Protein AF-A0A645CFK1-F1 (afdb_monomer_lite)

Sequence (108 aa):
MTITAGTDTTNAIDVNIIDATEPLTLEFTAKDRVWVGVMVNGAYVYQGTLATGESQSTQIAANVPNAVVTIGAASNISIKANGEDVPVNAGENNLSPKNVNLAIQYAE

Secondary structure (DSSP, 8-state):
-EEEEEEE-SSEEEEEEEEEPSSEEEEEEESSSEEEEEEETTEEEEEEEEPTT-EEEEEEPTT--EEEEEESSGGGEEEEETTEEEP----TT--S-EEEEEEEEE--

InterPro domains:
  IPR025194 Cytoskeleton protein RodZ-like, C-terminal domain [PF13464] (28-92)

Radius of gyration: 12.67 Å; chains: 1; bounding box: 32×25×34 Å

Organism: NCBI:txid1076179

pLDDT: mean 95.91, std 3.79, range [78.5, 98.5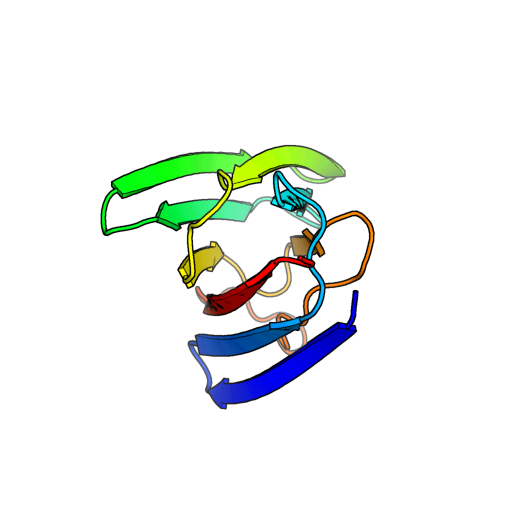6]

Foldseek 3Di:
DDKDWDDDDQAETEIEAAQAAFFWKKKKFFCAWKWKFKDAPRDTQDTDIAHHGDMDMDTDGPPRQKMKMKIQFLVGMWMDIVNHTHDSVCPPRRNHIHIYIYGYHHRD

Structure (mmCIF, N/CA/C/O backbon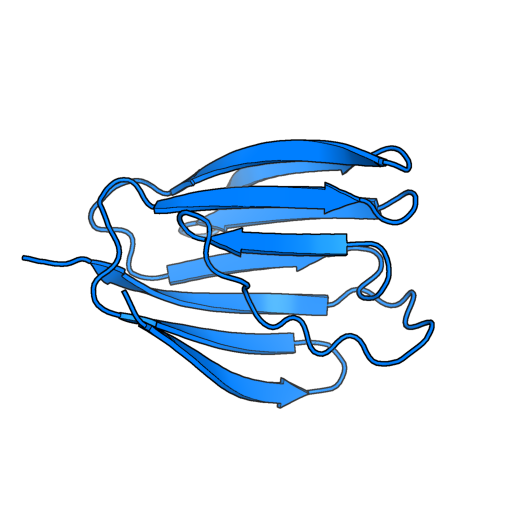e):
data_AF-A0A645CFK1-F1
#
_entry.id   AF-A0A645CFK1-F1
#
loop_
_atom_site.group_PDB
_atom_site.id
_atom_site.type_symbol
_atom_site.label_atom_id
_atom_site.label_alt_id
_atom_site.label_comp_id
_atom_site.label_asym_id
_atom_site.label_entity_id
_atom_site.label_seq_id
_atom_site.pdbx_PDB_ins_code
_atom_site.Cartn_x
_atom_site.Cartn_y
_atom_site.Cartn_z
_atom_site.occupancy
_atom_site.B_iso_or_equiv
_atom_site.auth_seq_id
_atom_site.auth_comp_id
_atom_site.auth_asym_id
_atom_site.auth_atom_id
_atom_site.pdbx_PDB_model_num
ATOM 1 N N . MET A 1 1 ? -3.676 11.693 13.482 1.00 93.44 1 MET A N 1
ATOM 2 C CA . MET A 1 1 ? -3.207 10.395 12.983 1.00 93.44 1 MET A CA 1
ATOM 3 C C . MET A 1 1 ? -1.704 10.326 13.184 1.00 93.44 1 MET A C 1
ATOM 5 O O . MET A 1 1 ? -1.052 11.361 13.143 1.00 93.44 1 MET A O 1
ATOM 9 N N . THR A 1 2 ? -1.174 9.146 13.491 1.00 96.81 2 THR A N 1
ATOM 10 C CA . THR A 1 2 ? 0.266 8.912 13.635 1.00 96.81 2 THR A CA 1
ATOM 11 C C . THR A 1 2 ? 0.629 7.637 12.890 1.00 96.81 2 THR A C 1
ATOM 13 O O . THR A 1 2 ? 0.024 6.594 13.141 1.00 96.81 2 THR A O 1
ATOM 16 N N . ILE A 1 3 ? 1.632 7.705 12.014 1.00 97.94 3 ILE A N 1
ATOM 17 C CA . ILE A 1 3 ? 2.163 6.553 11.278 1.00 97.94 3 ILE A CA 1
ATOM 18 C C . ILE A 1 3 ? 3.561 6.224 11.797 1.00 97.94 3 ILE A C 1
ATOM 20 O O . ILE A 1 3 ? 4.452 7.073 11.801 1.00 97.94 3 ILE A O 1
ATOM 24 N N . THR A 1 4 ? 3.773 4.979 12.225 1.00 97.81 4 THR A N 1
ATOM 25 C CA . THR A 1 4 ? 5.082 4.503 12.696 1.00 97.81 4 THR A CA 1
ATOM 26 C C . THR A 1 4 ? 5.501 3.230 11.973 1.00 97.81 4 THR A C 1
ATOM 28 O O . THR A 1 4 ? 4.709 2.303 11.808 1.00 97.81 4 THR A O 1
ATOM 31 N N . ALA A 1 5 ? 6.764 3.184 11.545 1.00 97.00 5 ALA A N 1
ATOM 32 C CA . ALA A 1 5 ? 7.382 1.966 11.035 1.00 97.00 5 ALA A CA 1
ATOM 33 C C . ALA A 1 5 ? 7.659 0.989 12.189 1.00 97.00 5 ALA A C 1
ATOM 35 O O . ALA A 1 5 ? 8.164 1.386 13.241 1.00 97.00 5 ALA A O 1
ATOM 36 N N . GLY A 1 6 ? 7.329 -0.279 11.975 1.00 96.06 6 GLY A N 1
ATOM 37 C CA . GLY A 1 6 ? 7.612 -1.399 12.862 1.00 96.06 6 GLY A CA 1
ATOM 38 C C . GLY A 1 6 ? 8.761 -2.257 12.334 1.00 96.06 6 GLY A C 1
ATOM 39 O O . GLY A 1 6 ? 9.785 -1.746 11.880 1.00 96.06 6 GLY A O 1
ATOM 40 N N . THR A 1 7 ? 8.595 -3.579 12.409 1.00 96.69 7 THR A N 1
ATOM 41 C CA . THR A 1 7 ? 9.595 -4.537 11.927 1.00 96.69 7 THR A CA 1
ATOM 42 C C . THR A 1 7 ? 9.774 -4.402 10.419 1.00 96.69 7 THR A C 1
ATOM 44 O O . THR A 1 7 ? 8.801 -4.427 9.670 1.00 96.69 7 THR A O 1
ATOM 47 N N . ASP A 1 8 ? 11.022 -4.301 9.969 1.00 96.25 8 ASP A N 1
ATOM 48 C CA . ASP A 1 8 ? 11.369 -4.166 8.557 1.00 96.25 8 ASP A CA 1
ATOM 49 C C . ASP A 1 8 ? 12.296 -5.303 8.120 1.00 96.25 8 ASP A C 1
ATOM 51 O O . ASP A 1 8 ? 13.301 -5.614 8.762 1.00 96.25 8 ASP A O 1
ATOM 55 N N . THR A 1 9 ? 11.933 -5.942 7.017 1.00 94.00 9 THR A N 1
ATOM 56 C CA . THR A 1 9 ? 12.649 -7.051 6.391 1.00 94.00 9 THR A CA 1
ATOM 57 C C . THR A 1 9 ? 12.784 -6.787 4.895 1.00 94.00 9 THR A C 1
ATOM 59 O O . THR A 1 9 ? 12.173 -5.876 4.336 1.00 94.00 9 THR A O 1
ATOM 62 N N . THR A 1 10 ? 13.538 -7.634 4.194 1.00 88.94 10 THR A N 1
ATOM 63 C CA . THR A 1 10 ? 13.721 -7.505 2.741 1.00 88.94 10 THR A CA 1
ATOM 64 C C . THR A 1 10 ? 12.397 -7.472 1.966 1.00 88.94 10 THR A C 1
ATOM 66 O O . THR A 1 10 ? 12.275 -6.700 1.020 1.00 88.94 10 THR A O 1
ATOM 69 N N . ASN A 1 11 ? 11.400 -8.261 2.384 1.00 93.88 11 ASN A N 1
ATOM 70 C CA . ASN A 1 11 ? 10.161 -8.470 1.621 1.00 93.88 11 ASN A CA 1
ATOM 71 C C . ASN A 1 11 ? 8.909 -7.903 2.305 1.00 93.88 11 ASN A C 1
ATOM 73 O O . ASN A 1 11 ? 7.826 -7.951 1.722 1.00 93.88 11 ASN A O 1
ATOM 77 N N . ALA A 1 12 ? 9.021 -7.392 3.531 1.00 97.06 12 ALA A N 1
ATOM 78 C CA . ALA A 1 12 ? 7.883 -6.864 4.274 1.00 97.06 12 ALA A CA 1
ATOM 79 C C . ALA A 1 12 ? 8.299 -5.792 5.282 1.00 97.06 12 ALA A C 1
ATOM 81 O O . ALA A 1 12 ? 9.374 -5.895 5.869 1.00 97.06 12 ALA A O 1
ATOM 82 N N . ILE A 1 13 ? 7.421 -4.818 5.506 1.00 97.94 13 ILE A N 1
ATOM 83 C CA . ILE A 1 13 ? 7.503 -3.847 6.595 1.00 97.94 13 ILE A CA 1
ATOM 84 C C . ILE A 1 13 ? 6.161 -3.775 7.324 1.00 97.94 13 ILE A C 1
ATOM 86 O O . ILE A 1 13 ? 5.110 -3.710 6.685 1.00 97.94 13 ILE A O 1
ATOM 90 N N . ASP A 1 14 ? 6.200 -3.771 8.651 1.00 98.31 14 ASP A N 1
ATOM 91 C CA . ASP A 1 14 ? 5.028 -3.501 9.479 1.00 98.31 14 ASP A CA 1
ATOM 92 C C . ASP A 1 14 ? 4.862 -1.992 9.672 1.00 98.31 14 ASP A C 1
ATOM 94 O O . ASP A 1 14 ? 5.838 -1.268 9.879 1.00 98.31 14 ASP A O 1
ATOM 98 N N . VAL A 1 15 ? 3.625 -1.506 9.625 1.00 98.50 15 VAL A N 1
ATOM 99 C CA . VAL A 1 15 ? 3.290 -0.093 9.817 1.00 98.50 15 VAL A CA 1
ATOM 100 C C . VAL A 1 15 ? 2.086 0.016 10.737 1.00 98.50 15 VAL A C 1
ATOM 102 O O . VAL A 1 15 ? 1.029 -0.543 10.451 1.00 98.50 15 VAL A O 1
ATOM 105 N N . ASN A 1 16 ? 2.231 0.776 11.819 1.00 98.25 16 ASN A N 1
ATOM 106 C CA . ASN A 1 16 ? 1.124 1.082 12.720 1.00 98.25 16 ASN A CA 1
ATOM 107 C C . ASN A 1 16 ? 0.559 2.461 12.382 1.00 98.25 16 ASN A C 1
ATOM 109 O O . ASN A 1 16 ? 1.306 3.442 12.350 1.00 98.25 16 ASN A O 1
ATOM 113 N N . ILE A 1 17 ? -0.752 2.525 12.163 1.00 97.75 17 ILE A N 1
ATOM 114 C CA . ILE A 1 17 ? -1.516 3.748 11.922 1.00 97.75 17 ILE A CA 1
ATOM 115 C C . ILE A 1 17 ? -2.478 3.926 13.095 1.00 97.75 17 ILE A C 1
ATOM 117 O O . ILE A 1 17 ? -3.395 3.126 13.266 1.00 97.75 17 ILE A O 1
ATOM 121 N N . ILE A 1 18 ? -2.259 4.966 13.896 1.00 97.12 18 ILE A N 1
ATOM 122 C CA . ILE A 1 18 ? -3.056 5.292 15.086 1.00 97.12 18 ILE A CA 1
ATOM 123 C C . ILE A 1 18 ? -3.846 6.577 14.838 1.00 97.12 18 ILE A C 1
ATOM 125 O O . ILE A 1 18 ? -3.359 7.480 14.151 1.00 97.12 18 ILE A O 1
ATOM 129 N N . ASP A 1 19 ? -5.051 6.667 15.399 1.00 95.50 19 ASP A N 1
ATOM 130 C CA . ASP A 1 19 ? -5.997 7.769 15.196 1.00 95.50 19 ASP A CA 1
ATOM 131 C C . ASP A 1 19 ? -6.287 8.014 13.707 1.00 95.50 19 ASP A C 1
ATOM 133 O O . ASP 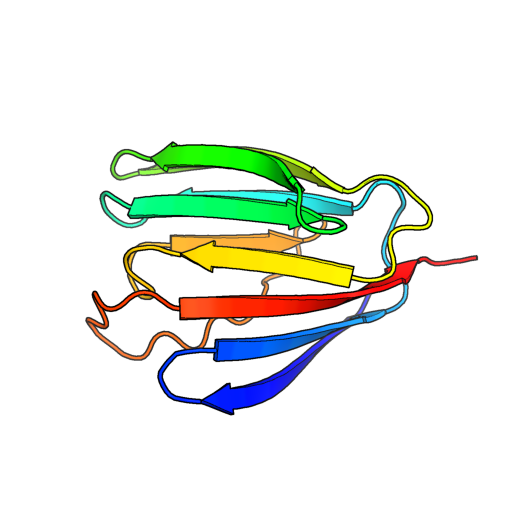A 1 19 ? -6.241 9.150 13.217 1.00 95.50 19 ASP A O 1
ATOM 137 N N . ALA A 1 20 ? -6.509 6.929 12.959 1.00 95.38 20 ALA A N 1
ATOM 138 C CA . ALA A 1 20 ? -6.910 6.993 11.560 1.00 95.38 20 ALA A CA 1
ATOM 139 C C . ALA A 1 20 ? -8.318 7.594 11.423 1.00 95.38 20 ALA A C 1
ATOM 141 O O . ALA A 1 20 ? -9.234 7.236 12.160 1.00 95.38 20 ALA A O 1
ATOM 142 N N . THR A 1 21 ? -8.508 8.484 10.448 1.00 94.56 21 THR A N 1
ATOM 143 C CA . THR A 1 21 ? -9.840 8.965 10.048 1.00 94.56 21 THR A CA 1
ATOM 144 C C . THR A 1 21 ? -10.568 7.894 9.239 1.00 94.56 21 THR A C 1
ATOM 146 O O . THR A 1 21 ? -9.959 7.269 8.368 1.00 94.56 21 THR A O 1
ATOM 149 N N . GLU A 1 22 ? -11.862 7.707 9.507 1.00 92.12 22 GLU A N 1
ATOM 150 C CA . GLU A 1 22 ? -12.727 6.766 8.791 1.00 92.12 22 GLU A CA 1
ATOM 151 C C . GLU A 1 22 ? -13.425 7.412 7.573 1.00 92.12 22 GLU A C 1
ATOM 153 O O . GLU A 1 22 ? -14.019 8.484 7.713 1.00 92.12 22 GLU A O 1
ATOM 158 N N . PRO A 1 23 ? -13.433 6.758 6.392 1.00 94.75 23 PRO A N 1
ATOM 159 C CA . PRO A 1 23 ? -12.631 5.585 6.029 1.00 94.75 23 PRO A CA 1
ATOM 160 C C . PRO A 1 23 ? -11.154 5.949 5.805 1.00 94.75 23 PRO A C 1
ATOM 162 O O . PRO A 1 23 ? -10.841 7.061 5.372 1.00 94.75 23 PRO A O 1
ATOM 165 N N . LEU A 1 24 ? -10.245 4.990 6.016 1.00 97.25 24 LEU A N 1
ATOM 166 C CA . LEU A 1 24 ? -8.828 5.195 5.715 1.00 97.25 24 LEU A CA 1
ATOM 167 C C . LEU A 1 24 ? -8.635 5.220 4.196 1.00 97.25 24 LEU A C 1
ATOM 169 O O . LEU A 1 24 ? -8.847 4.216 3.514 1.00 97.25 24 LEU A O 1
ATOM 173 N N . THR A 1 25 ? -8.218 6.359 3.656 1.00 98.00 25 THR A N 1
ATOM 174 C CA . THR A 1 25 ? -7.908 6.508 2.233 1.00 98.00 25 THR A CA 1
ATOM 175 C C . THR A 1 25 ? -6.438 6.196 2.003 1.00 98.00 25 THR A C 1
ATOM 177 O O . THR A 1 25 ? -5.570 6.885 2.533 1.00 98.00 25 THR A O 1
ATOM 180 N N . LEU A 1 26 ? -6.155 5.165 1.206 1.00 98.50 26 LEU A N 1
ATOM 181 C CA . LEU A 1 26 ? -4.818 4.885 0.700 1.00 98.50 26 LEU A CA 1
ATOM 182 C C . LEU A 1 26 ? -4.651 5.516 -0.677 1.00 98.50 26 LEU A C 1
ATOM 184 O O . LEU A 1 26 ? -5.452 5.270 -1.579 1.00 98.50 26 LEU A O 1
ATOM 188 N N . GLU A 1 27 ? -3.590 6.292 -0.839 1.00 98.56 27 GLU A N 1
ATOM 189 C CA . GLU A 1 27 ? -3.209 6.921 -2.097 1.00 98.56 27 GLU A CA 1
ATOM 190 C C . GLU A 1 27 ? -1.884 6.337 -2.573 1.00 98.56 27 GLU A C 1
ATOM 192 O O . GLU A 1 27 ? -0.908 6.236 -1.827 1.00 98.56 27 GLU A O 1
ATOM 197 N N . PHE A 1 28 ? -1.847 5.975 -3.845 1.00 98.44 28 PHE A N 1
ATOM 198 C CA . PHE A 1 28 ? -0.701 5.398 -4.521 1.00 98.44 28 PHE A CA 1
ATOM 199 C C . PHE A 1 28 ? -0.255 6.362 -5.602 1.00 98.44 28 PHE A C 1
ATOM 201 O O . PHE A 1 28 ? -1.081 6.827 -6.379 1.00 98.44 28 PHE A O 1
ATOM 208 N N . THR A 1 29 ? 1.039 6.648 -5.681 1.00 98.44 29 THR A N 1
ATOM 209 C CA . THR A 1 29 ? 1.619 7.377 -6.815 1.00 98.44 29 THR A CA 1
ATOM 210 C C . THR A 1 29 ? 2.823 6.614 -7.334 1.00 98.44 29 THR A C 1
ATOM 212 O O . THR A 1 29 ? 3.774 6.349 -6.594 1.00 98.44 29 THR A O 1
ATOM 215 N N . ALA A 1 30 ? 2.766 6.234 -8.604 1.00 98.19 30 ALA A N 1
ATOM 216 C CA . ALA A 1 30 ? 3.819 5.495 -9.270 1.00 98.19 30 ALA A CA 1
ATOM 217 C C . ALA A 1 30 ? 4.950 6.433 -9.709 1.00 98.19 30 ALA A C 1
ATOM 219 O O . ALA A 1 30 ? 4.752 7.363 -10.486 1.00 98.19 30 ALA A O 1
ATOM 220 N N . LYS A 1 31 ? 6.164 6.163 -9.235 1.00 97.00 31 LYS A N 1
ATOM 221 C CA . LYS A 1 31 ? 7.409 6.794 -9.704 1.00 97.00 31 LYS A CA 1
ATOM 222 C C . LYS A 1 31 ? 7.900 6.162 -11.004 1.00 97.00 31 LYS A C 1
ATOM 224 O O . LYS A 1 31 ? 8.552 6.828 -11.796 1.00 97.00 31 LYS A O 1
ATOM 229 N N . ASP A 1 32 ? 7.565 4.892 -11.209 1.00 97.56 32 ASP A N 1
ATOM 230 C CA . ASP A 1 32 ? 7.713 4.138 -12.453 1.00 97.56 32 ASP A CA 1
ATOM 231 C C . ASP A 1 32 ? 6.651 3.022 -12.477 1.00 97.56 32 ASP A C 1
ATOM 233 O O . ASP A 1 32 ? 5.941 2.829 -11.486 1.00 97.56 32 ASP A O 1
ATOM 237 N N . ARG A 1 33 ? 6.509 2.287 -13.585 1.00 97.50 33 ARG A N 1
ATOM 238 C CA . ARG A 1 33 ? 5.493 1.240 -13.730 1.00 97.50 33 ARG A CA 1
ATOM 239 C C . ARG A 1 33 ? 5.559 0.248 -12.567 1.00 97.50 33 ARG A C 1
ATOM 241 O O . ARG A 1 33 ? 6.597 -0.369 -12.313 1.00 97.50 33 ARG A O 1
ATOM 248 N N . VAL A 1 34 ? 4.431 0.057 -11.886 1.00 98.25 34 VAL A N 1
ATOM 249 C CA . VAL A 1 34 ? 4.355 -0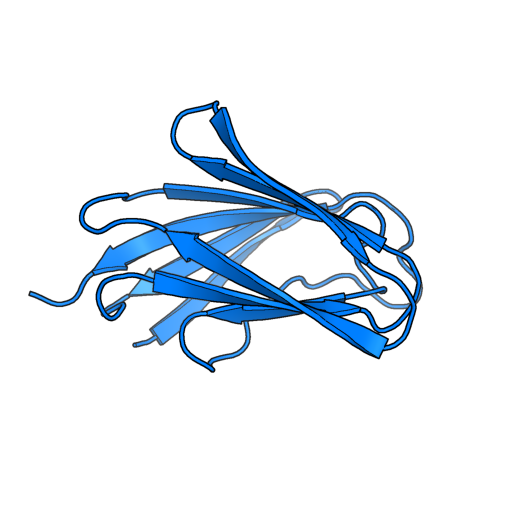.783 -10.685 1.00 98.25 34 VAL A CA 1
ATOM 250 C C . VAL A 1 34 ? 2.973 -1.402 -10.533 1.00 98.25 34 VAL A C 1
ATOM 252 O O . VAL A 1 34 ? 1.956 -0.762 -10.781 1.00 98.25 34 VAL A O 1
ATOM 255 N N . TRP A 1 35 ? 2.929 -2.673 -10.142 1.00 98.50 35 TRP A N 1
ATOM 256 C CA . TRP A 1 35 ? 1.686 -3.316 -9.722 1.00 98.50 35 TRP A CA 1
ATOM 257 C C . TRP A 1 35 ? 1.471 -3.112 -8.222 1.00 98.50 35 TRP A C 1
ATOM 259 O O . TRP A 1 35 ? 2.424 -3.197 -7.448 1.00 98.50 35 TRP A O 1
ATOM 269 N N . VAL A 1 36 ? 0.229 -2.857 -7.823 1.00 98.50 36 VAL A N 1
ATOM 270 C CA . VAL A 1 36 ? -0.188 -2.667 -6.433 1.00 98.50 36 VAL A CA 1
ATOM 271 C C . VAL A 1 36 ? -1.417 -3.517 -6.176 1.00 98.50 36 VAL A C 1
ATOM 273 O O . VAL A 1 36 ? -2.346 -3.514 -6.983 1.00 98.50 36 VAL A O 1
ATOM 276 N N . GLY A 1 37 ? -1.447 -4.195 -5.036 1.00 98.50 37 GLY A N 1
ATOM 277 C CA . GLY A 1 37 ? -2.633 -4.867 -4.521 1.00 98.50 37 GLY A CA 1
ATOM 278 C C . GLY A 1 37 ? -2.865 -4.505 -3.062 1.00 98.50 37 GLY A C 1
ATOM 279 O O . GLY A 1 37 ? -1.917 -4.452 -2.287 1.00 98.50 37 GLY A O 1
ATOM 280 N N . VAL A 1 38 ? -4.119 -4.275 -2.685 1.00 98.56 38 VAL A N 1
ATOM 281 C CA . VAL A 1 38 ? -4.538 -4.053 -1.298 1.00 98.56 38 VAL A CA 1
ATOM 282 C C . VAL A 1 38 ? -5.474 -5.180 -0.904 1.00 98.56 38 VAL A C 1
ATOM 284 O O . V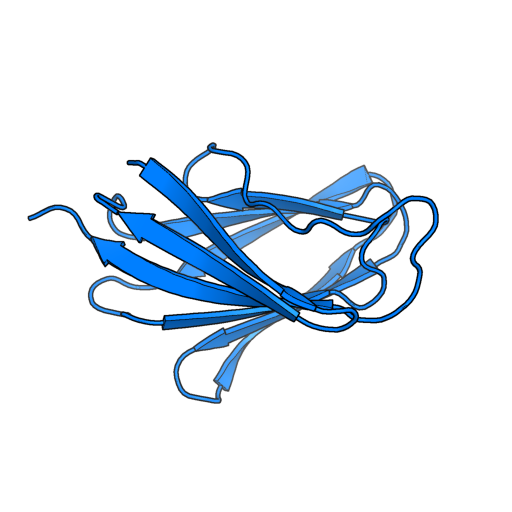AL A 1 38 ? -6.547 -5.332 -1.492 1.00 98.56 38 VAL A O 1
ATOM 287 N N . MET A 1 39 ? -5.066 -5.966 0.085 1.00 98.19 39 MET A N 1
ATOM 288 C CA . MET A 1 39 ? -5.879 -7.027 0.662 1.00 98.19 39 MET A CA 1
ATOM 289 C C . MET A 1 39 ? -6.411 -6.631 2.033 1.00 98.19 39 MET A C 1
ATOM 291 O O . MET A 1 39 ? -5.668 -6.138 2.880 1.00 98.19 39 MET A O 1
ATOM 295 N N . VAL A 1 40 ? -7.681 -6.945 2.266 1.00 96.38 40 VAL A N 1
ATOM 296 C CA . VAL A 1 40 ? -8.347 -6.881 3.568 1.00 96.38 40 VAL A CA 1
ATOM 297 C C . VAL A 1 40 ? -9.031 -8.225 3.789 1.00 96.38 40 VAL A C 1
ATOM 299 O O . VAL A 1 40 ? -9.734 -8.708 2.903 1.00 96.38 40 VAL A O 1
ATOM 302 N N . ASN A 1 41 ? -8.816 -8.857 4.947 1.00 93.25 41 ASN A N 1
ATOM 303 C CA . ASN A 1 41 ? -9.412 -10.160 5.285 1.00 93.25 41 ASN A CA 1
ATOM 304 C C . ASN A 1 41 ? -9.223 -11.238 4.191 1.00 93.25 41 ASN A C 1
ATOM 306 O O . ASN A 1 41 ? -10.121 -12.033 3.920 1.00 93.25 41 ASN A O 1
ATOM 310 N N . GLY A 1 42 ? -8.057 -11.248 3.534 1.00 91.88 42 GLY A N 1
ATOM 311 C CA . GLY A 1 42 ? -7.715 -12.220 2.487 1.00 91.88 42 GLY A CA 1
ATOM 312 C C . GLY A 1 42 ? -8.351 -11.972 1.113 1.00 91.88 42 GLY A C 1
ATOM 313 O O . GLY A 1 42 ? -8.158 -12.787 0.214 1.00 91.88 42 GLY A O 1
ATOM 314 N N . ALA A 1 43 ? -9.074 -10.865 0.921 1.00 95.75 43 ALA A N 1
ATOM 315 C CA . ALA A 1 43 ? -9.657 -10.479 -0.362 1.00 95.75 43 ALA A CA 1
ATOM 316 C C . ALA A 1 43 ? -9.072 -9.153 -0.864 1.00 95.75 43 ALA A C 1
ATOM 318 O O . ALA A 1 43 ? -8.842 -8.229 -0.082 1.00 95.75 43 ALA A O 1
ATOM 319 N N . TYR A 1 44 ? -8.854 -9.042 -2.177 1.00 97.06 44 TYR A N 1
ATOM 320 C CA . TYR A 1 44 ? -8.449 -7.776 -2.785 1.00 97.06 44 TYR A CA 1
ATOM 321 C C . TYR A 1 44 ? -9.607 -6.779 -2.766 1.00 97.06 44 TYR A C 1
ATOM 323 O O . TYR A 1 44 ? -10.649 -7.024 -3.371 1.00 97.06 44 TYR A O 1
ATOM 331 N N . VAL A 1 45 ? -9.388 -5.637 -2.119 1.00 96.81 45 VAL A N 1
ATOM 332 C CA . VAL A 1 45 ? -10.267 -4.460 -2.230 1.00 96.81 45 VAL A CA 1
ATOM 333 C C . VAL A 1 45 ? -9.815 -3.535 -3.359 1.00 96.81 45 VAL A C 1
ATOM 335 O O . VAL A 1 45 ? -10.614 -2.792 -3.915 1.00 96.81 45 VAL A O 1
ATOM 338 N N . TYR A 1 46 ? -8.540 -3.632 -3.739 1.00 98.12 46 TYR A N 1
ATOM 339 C CA . TYR A 1 46 ? -7.960 -2.954 -4.889 1.00 98.12 46 TYR A CA 1
ATOM 340 C C . TYR A 1 46 ? -6.822 -3.793 -5.471 1.00 98.12 46 TYR A C 1
ATOM 342 O O . TYR A 1 46 ? -6.052 -4.407 -4.730 1.00 98.12 46 TYR A O 1
ATOM 350 N N . GLN A 1 47 ? -6.689 -3.791 -6.795 1.00 98.38 47 GLN A N 1
ATOM 351 C CA . GLN A 1 47 ? -5.474 -4.222 -7.479 1.00 98.38 47 GLN A CA 1
ATOM 352 C C . GLN A 1 47 ? -5.362 -3.552 -8.847 1.00 98.38 47 GLN A C 1
ATOM 354 O O . GLN A 1 47 ? -6.366 -3.359 -9.532 1.00 98.38 47 GLN A O 1
ATOM 359 N N . GLY A 1 48 ? -4.143 -3.240 -9.271 1.00 98.00 48 GLY A N 1
ATOM 360 C CA . GLY A 1 48 ? -3.910 -2.621 -10.569 1.00 98.00 48 GLY A CA 1
ATOM 361 C C . GLY A 1 48 ? -2.434 -2.421 -10.872 1.00 98.00 48 GLY A C 1
ATOM 362 O O . GLY A 1 48 ? -1.587 -2.435 -9.982 1.00 98.00 48 GLY A O 1
ATOM 363 N N . THR A 1 49 ? -2.120 -2.235 -12.152 1.00 98.38 49 THR A N 1
ATOM 364 C CA . THR A 1 49 ? -0.807 -1.745 -12.574 1.00 98.38 49 THR A CA 1
ATOM 365 C C . THR A 1 49 ? -0.912 -0.271 -12.902 1.00 98.38 49 THR A C 1
ATOM 367 O O . THR A 1 49 ? -1.693 0.098 -13.769 1.00 98.38 49 THR A O 1
ATOM 370 N N . LEU A 1 50 ? -0.094 0.529 -12.231 1.00 98.50 50 LEU A N 1
ATOM 371 C CA . LEU A 1 50 ? 0.030 1.959 -12.448 1.00 98.50 50 LEU A CA 1
ATOM 372 C C . LEU A 1 50 ? 1.124 2.232 -13.480 1.00 98.50 50 LEU A C 1
ATOM 374 O O . LEU A 1 50 ? 2.199 1.620 -13.427 1.00 98.50 50 LEU A O 1
ATOM 378 N N . ALA A 1 51 ? 0.855 3.141 -14.411 1.00 98.38 51 ALA A N 1
ATOM 379 C CA . ALA A 1 51 ? 1.871 3.721 -15.279 1.00 98.38 51 ALA A CA 1
ATOM 380 C C . ALA A 1 51 ? 2.727 4.751 -14.521 1.00 98.38 51 ALA A C 1
ATOM 382 O O . ALA A 1 51 ? 2.356 5.239 -13.459 1.00 98.38 51 ALA A O 1
ATOM 383 N N . THR A 1 52 ? 3.886 5.106 -15.071 1.00 98.06 52 THR A N 1
ATOM 384 C CA . THR A 1 52 ? 4.769 6.139 -14.513 1.00 98.06 52 THR A CA 1
ATOM 385 C C . THR A 1 52 ? 4.025 7.466 -14.336 1.00 98.06 52 THR A C 1
ATOM 387 O O . THR A 1 52 ? 3.451 7.989 -15.289 1.00 98.06 52 THR A O 1
ATOM 390 N N . GLY A 1 53 ? 4.047 8.018 -13.123 1.00 97.62 53 GLY A N 1
ATOM 391 C CA . GLY A 1 53 ? 3.341 9.248 -12.758 1.00 97.62 53 GLY A CA 1
ATOM 392 C C . GLY A 1 53 ? 1.842 9.077 -12.500 1.00 97.62 53 GLY A C 1
ATOM 393 O O . GLY A 1 53 ? 1.187 10.053 -12.145 1.00 97.62 53 GLY A O 1
ATOM 394 N N . GLU A 1 54 ? 1.283 7.875 -12.665 1.00 98.38 54 GLU A N 1
ATOM 395 C CA . GLU A 1 54 ? -0.126 7.617 -12.380 1.00 98.38 54 GLU A CA 1
ATOM 396 C C . GLU A 1 54 ? -0.378 7.561 -10.871 1.00 98.38 54 GLU A C 1
ATOM 398 O O . GLU A 1 54 ? 0.377 6.935 -10.114 1.00 98.38 54 GLU A O 1
ATOM 403 N N . SER A 1 55 ? -1.481 8.182 -10.453 1.00 98.06 55 SER A N 1
ATOM 404 C CA . SER A 1 55 ? -1.988 8.102 -9.090 1.00 98.06 55 SER A CA 1
ATOM 405 C C . SER A 1 55 ? -3.352 7.425 -9.060 1.00 98.06 55 SER A C 1
ATOM 407 O O . SER A 1 55 ? -4.211 7.703 -9.895 1.00 98.06 55 SER A O 1
ATOM 409 N N . GLN A 1 56 ? -3.556 6.560 -8.074 1.00 98.38 56 GLN A N 1
ATOM 410 C CA . GLN A 1 56 ? -4.834 5.908 -7.790 1.00 98.38 56 GLN A CA 1
ATOM 411 C C . GLN A 1 56 ? -5.065 5.903 -6.284 1.00 98.38 56 GLN A C 1
ATOM 413 O O . GLN A 1 56 ? -4.118 5.998 -5.502 1.00 98.38 56 GLN A O 1
ATOM 418 N N . SER A 1 57 ? -6.315 5.758 -5.868 1.00 98.06 57 SER A N 1
ATOM 419 C CA . SER A 1 57 ? -6.657 5.631 -4.458 1.00 98.06 57 SER A CA 1
ATOM 420 C C . SER A 1 57 ? -7.685 4.536 -4.223 1.00 98.06 57 SER A C 1
ATOM 422 O O . SER A 1 57 ? -8.446 4.151 -5.111 1.00 98.06 57 SER A O 1
ATOM 424 N N . THR A 1 58 ? -7.686 4.013 -3.004 1.00 97.88 58 THR A N 1
ATOM 425 C CA . THR A 1 58 ? -8.709 3.092 -2.518 1.00 97.88 58 THR A CA 1
ATOM 426 C C . THR A 1 58 ? -9.030 3.411 -1.071 1.00 97.88 58 THR A C 1
ATOM 428 O O . THR A 1 58 ? -8.193 3.930 -0.335 1.00 97.88 58 THR A O 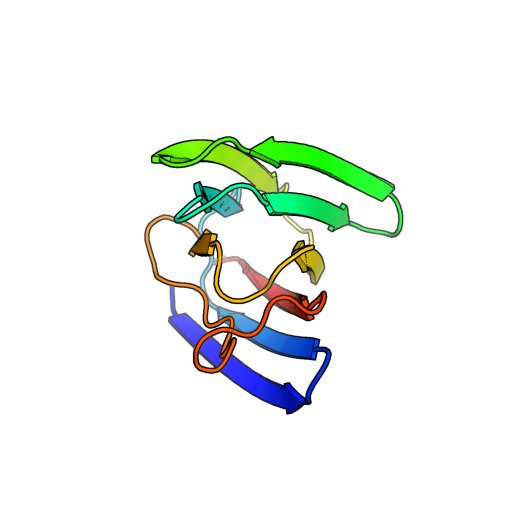1
ATOM 431 N N . GLN A 1 59 ? -10.238 3.067 -0.647 1.00 97.06 59 GLN A N 1
ATOM 432 C CA . GLN A 1 59 ? -10.650 3.204 0.742 1.00 97.06 59 GLN A CA 1
ATOM 433 C C . GLN A 1 59 ? -10.613 1.848 1.439 1.00 97.06 59 GLN A C 1
ATOM 435 O O . GLN A 1 59 ? -11.022 0.831 0.876 1.00 97.06 59 GLN A O 1
ATOM 440 N N . ILE A 1 60 ? -10.128 1.847 2.674 1.00 95.62 60 ILE A N 1
ATOM 441 C CA . ILE A 1 60 ? -10.310 0.760 3.626 1.00 95.62 60 ILE A CA 1
ATOM 442 C C . ILE A 1 60 ? -11.477 1.166 4.527 1.00 95.62 60 ILE A C 1
ATOM 444 O O . ILE A 1 60 ? -11.497 2.262 5.088 1.00 95.62 60 ILE A O 1
ATOM 448 N N . ALA A 1 61 ? -12.480 0.293 4.616 1.00 91.00 61 ALA A N 1
ATOM 449 C CA . ALA A 1 61 ? -13.677 0.553 5.402 1.00 91.00 61 ALA A CA 1
ATOM 450 C C . ALA A 1 61 ? -13.360 0.738 6.898 1.00 91.00 61 ALA A C 1
ATOM 452 O O . ALA A 1 61 ? -12.365 0.218 7.413 1.00 91.00 61 ALA A O 1
ATOM 453 N N . ALA A 1 62 ? -14.260 1.440 7.588 1.00 86.56 62 ALA A N 1
ATOM 454 C CA . ALA A 1 62 ? -14.280 1.542 9.044 1.00 86.56 62 ALA A CA 1
ATOM 455 C C . ALA A 1 62 ? -14.208 0.157 9.708 1.00 86.56 62 ALA A C 1
ATOM 457 O O . ALA A 1 62 ? -14.674 -0.839 9.144 1.00 86.56 62 ALA A O 1
ATOM 458 N N . ASN A 1 63 ? -13.669 0.097 10.925 1.00 87.50 63 ASN A N 1
ATOM 459 C CA . ASN A 1 63 ? -13.529 -1.137 11.716 1.00 87.50 63 ASN A CA 1
ATOM 460 C C . ASN A 1 63 ? -12.648 -2.242 11.098 1.00 87.50 63 ASN A C 1
ATOM 462 O O . ASN A 1 63 ? -12.670 -3.377 11.573 1.00 87.50 63 ASN A O 1
ATOM 466 N N . VAL A 1 64 ? -11.869 -1.951 10.052 1.00 94.19 64 VAL A N 1
ATOM 467 C CA . VAL A 1 64 ? -10.856 -2.876 9.525 1.00 94.19 64 VAL A CA 1
ATOM 468 C C . VAL A 1 64 ? -9.542 -2.679 10.291 1.00 94.19 64 VAL A C 1
ATOM 470 O O . VAL A 1 64 ? -8.888 -1.658 10.091 1.00 94.19 64 VAL A O 1
ATOM 473 N N . PRO A 1 65 ? -9.112 -3.638 11.133 1.00 95.31 65 PRO A N 1
ATOM 474 C CA . PRO A 1 65 ? -7.930 -3.456 11.975 1.00 95.31 65 PRO A CA 1
ATOM 475 C C . PRO A 1 65 ? -6.616 -3.751 11.243 1.00 95.31 65 PRO A C 1
ATOM 477 O O . PRO A 1 65 ? -5.540 -3.467 11.763 1.00 95.31 65 PRO A O 1
ATOM 480 N N . ASN A 1 66 ? -6.678 -4.380 10.067 1.00 96.69 66 ASN A N 1
ATOM 481 C CA . ASN A 1 66 ? -5.496 -4.739 9.300 1.00 96.69 66 ASN A CA 1
ATOM 482 C C . ASN A 1 66 ? -5.744 -4.735 7.791 1.00 96.69 66 ASN A C 1
ATOM 484 O O . ASN A 1 66 ? -6.836 -5.044 7.314 1.00 96.69 66 ASN A O 1
ATOM 488 N N . ALA A 1 67 ? -4.692 -4.414 7.048 1.00 98.00 67 ALA A N 1
ATOM 489 C CA . ALA A 1 67 ? -4.645 -4.545 5.601 1.00 98.00 67 ALA A CA 1
ATOM 490 C C . ALA A 1 67 ? -3.214 -4.851 5.156 1.00 98.00 67 ALA A C 1
ATOM 492 O O . ALA A 1 67 ? -2.254 -4.494 5.835 1.00 98.00 67 ALA A O 1
ATOM 493 N N . VAL A 1 68 ? -3.059 -5.485 3.999 1.00 98.44 68 VAL A N 1
ATOM 494 C CA . VAL A 1 68 ? -1.744 -5.719 3.391 1.00 98.44 68 VAL A CA 1
ATOM 495 C C . VAL A 1 68 ? -1.699 -5.017 2.048 1.00 98.44 68 VAL A C 1
ATOM 497 O O . VAL A 1 68 ? -2.522 -5.298 1.176 1.00 98.44 68 VAL A O 1
ATOM 500 N N . VAL A 1 69 ? -0.724 -4.127 1.871 1.00 98.50 69 VAL A N 1
ATOM 501 C CA . VAL A 1 69 ? -0.412 -3.547 0.563 1.00 98.50 69 VAL A CA 1
ATOM 502 C C . VAL A 1 69 ? 0.776 -4.290 -0.028 1.00 98.50 69 VAL A C 1
ATOM 504 O O . VAL A 1 69 ? 1.881 -4.212 0.499 1.00 98.50 69 VAL A O 1
ATOM 507 N N . THR A 1 70 ? 0.574 -4.998 -1.132 1.00 98.44 70 THR A N 1
ATOM 508 C CA . THR A 1 70 ? 1.657 -5.618 -1.897 1.00 98.44 70 THR A CA 1
ATOM 509 C C . THR A 1 70 ? 2.061 -4.699 -3.036 1.00 98.44 70 THR A C 1
ATOM 511 O O . THR A 1 70 ? 1.237 -4.313 -3.864 1.00 98.44 70 THR A O 1
ATOM 514 N N . ILE A 1 71 ? 3.350 -4.385 -3.099 1.00 98.19 71 ILE A N 1
ATOM 515 C CA . ILE A 1 71 ? 3.966 -3.562 -4.134 1.00 98.19 71 ILE A CA 1
ATOM 516 C C . ILE A 1 71 ? 4.825 -4.482 -4.993 1.00 98.19 71 ILE A C 1
ATOM 518 O O . ILE A 1 71 ? 5.658 -5.201 -4.456 1.00 98.19 71 ILE A O 1
ATOM 522 N N . GLY A 1 72 ? 4.652 -4.466 -6.315 1.00 97.31 72 GLY A N 1
ATOM 523 C CA . GLY A 1 72 ? 5.407 -5.329 -7.231 1.00 97.31 72 GLY A CA 1
ATOM 524 C C . GLY A 1 72 ? 6.874 -4.924 -7.419 1.00 97.31 72 GLY A C 1
ATOM 525 O O . GLY A 1 72 ? 7.704 -5.785 -7.681 1.00 97.31 72 GLY A O 1
ATOM 526 N N . ALA A 1 73 ? 7.183 -3.634 -7.266 1.00 96.94 73 ALA A N 1
ATOM 527 C CA . ALA A 1 73 ? 8.533 -3.074 -7.304 1.00 96.94 73 ALA A CA 1
ATOM 528 C C . ALA A 1 73 ? 8.633 -1.957 -6.256 1.00 96.94 73 ALA A C 1
ATOM 530 O O . ALA A 1 73 ? 8.106 -0.862 -6.461 1.00 96.94 73 ALA A O 1
ATOM 531 N N . ALA A 1 74 ? 9.246 -2.254 -5.108 1.00 94.69 74 ALA A N 1
ATOM 532 C CA . ALA A 1 74 ? 9.171 -1.421 -3.906 1.00 94.69 74 ALA A CA 1
ATOM 533 C C . ALA A 1 74 ? 9.607 0.041 -4.125 1.00 94.69 74 ALA A C 1
ATOM 535 O O . ALA A 1 74 ? 8.977 0.958 -3.597 1.00 94.69 74 ALA A O 1
ATOM 536 N N . SER A 1 75 ? 10.655 0.285 -4.918 1.00 96.31 75 SER A N 1
ATOM 537 C CA . SER A 1 75 ? 11.168 1.643 -5.163 1.00 96.31 75 SER A CA 1
ATOM 538 C C . SER A 1 75 ? 10.322 2.459 -6.146 1.00 96.31 75 SER A C 1
ATOM 540 O O . SER A 1 75 ? 10.487 3.677 -6.216 1.00 96.31 75 SER A O 1
ATOM 542 N N . ASN A 1 76 ? 9.389 1.827 -6.865 1.00 97.12 76 ASN A N 1
ATOM 543 C CA . ASN A 1 76 ? 8.620 2.460 -7.938 1.00 97.12 76 ASN A CA 1
ATOM 544 C C . ASN A 1 76 ? 7.354 3.169 -7.444 1.00 97.12 76 ASN A C 1
ATOM 546 O O . ASN A 1 76 ? 6.558 3.624 -8.260 1.00 97.12 76 ASN A O 1
ATOM 550 N N . ILE A 1 77 ? 7.136 3.279 -6.132 1.00 97.50 77 ILE A N 1
ATOM 551 C CA . ILE A 1 77 ? 5.902 3.843 -5.583 1.00 97.50 77 ILE A CA 1
ATOM 552 C C . ILE A 1 77 ? 6.152 4.763 -4.386 1.00 97.50 77 ILE A C 1
ATOM 554 O O . ILE A 1 77 ? 7.177 4.691 -3.700 1.00 97.50 77 ILE A O 1
ATOM 558 N N . SER A 1 78 ? 5.199 5.652 -4.138 1.00 97.69 78 SER A N 1
ATOM 559 C CA . SER A 1 78 ? 4.954 6.287 -2.843 1.00 97.69 78 SER A CA 1
ATOM 560 C C . SER A 1 78 ? 3.522 6.006 -2.407 1.00 97.69 78 SER A C 1
ATOM 562 O O . SER A 1 78 ? 2.610 6.025 -3.238 1.00 97.69 78 SER A O 1
ATOM 564 N N . ILE A 1 79 ? 3.341 5.761 -1.112 1.00 98.38 79 ILE A N 1
ATOM 565 C CA . ILE A 1 79 ? 2.046 5.454 -0.511 1.00 98.38 79 ILE A CA 1
ATOM 566 C C . ILE A 1 79 ? 1.747 6.513 0.537 1.00 98.38 79 ILE A C 1
ATOM 568 O O . ILE A 1 79 ? 2.622 6.850 1.335 1.00 98.38 79 ILE A O 1
ATOM 572 N N . LYS A 1 80 ? 0.509 6.998 0.549 1.00 98.56 80 LYS A N 1
ATOM 573 C CA . LYS A 1 80 ? -0.021 7.816 1.633 1.00 98.56 80 LYS A CA 1
ATOM 574 C C . LYS A 1 80 ? -1.262 7.179 2.228 1.00 98.56 80 LYS A C 1
ATOM 576 O O . LYS A 1 80 ? -2.012 6.510 1.523 1.00 98.56 80 LYS A O 1
ATOM 581 N N . ALA A 1 81 ? -1.474 7.409 3.512 1.00 97.88 81 ALA A N 1
ATOM 582 C CA . ALA A 1 81 ? -2.703 7.098 4.216 1.00 97.88 81 ALA A CA 1
ATOM 583 C C . ALA A 1 81 ? -3.274 8.416 4.745 1.00 97.88 81 ALA A C 1
ATOM 585 O O . ALA A 1 81 ? -2.570 9.139 5.439 1.00 97.88 81 ALA A O 1
ATOM 586 N N . ASN A 1 82 ? -4.503 8.777 4.366 1.00 96.56 82 ASN A N 1
ATOM 587 C CA . ASN A 1 82 ? -5.131 10.067 4.697 1.00 96.56 82 ASN A CA 1
ATOM 588 C C . ASN A 1 82 ? -4.184 11.278 4.508 1.00 96.56 82 ASN A C 1
ATOM 590 O O . ASN A 1 82 ? -4.122 12.174 5.347 1.00 96.56 82 ASN A O 1
ATOM 594 N N . GLY A 1 83 ? -3.414 11.284 3.414 1.00 96.56 83 GLY A N 1
ATOM 595 C CA . GLY A 1 83 ? -2.444 12.335 3.087 1.00 96.56 83 GLY A CA 1
ATOM 596 C C . GLY A 1 83 ? -1.068 12.251 3.775 1.00 96.56 83 GLY A C 1
ATOM 597 O O . GLY A 1 83 ? -0.142 12.932 3.316 1.00 96.56 83 GLY A O 1
ATOM 598 N N . GLU A 1 84 ? -0.896 11.412 4.802 1.00 97.50 84 GLU A N 1
ATOM 599 C CA . GLU A 1 84 ? 0.383 11.188 5.498 1.00 97.50 84 GLU A CA 1
ATOM 600 C C . GLU A 1 84 ? 1.198 10.058 4.855 1.00 97.50 84 GLU A C 1
ATOM 602 O O . GLU A 1 84 ? 0.642 9.061 4.397 1.00 97.50 84 GLU A O 1
ATOM 607 N N . ASP A 1 85 ? 2.524 10.201 4.814 1.00 97.81 85 ASP A N 1
ATOM 608 C CA . ASP A 1 85 ? 3.410 9.235 4.157 1.00 97.81 85 ASP A CA 1
ATOM 609 C C . ASP A 1 85 ? 3.466 7.890 4.899 1.00 97.81 85 ASP A C 1
ATOM 611 O O . ASP A 1 85 ? 3.724 7.820 6.102 1.00 97.81 85 ASP A O 1
ATOM 615 N N . VAL A 1 86 ? 3.285 6.800 4.151 1.00 98.06 86 VAL A N 1
ATOM 616 C CA . VAL A 1 86 ? 3.427 5.427 4.647 1.00 98.06 86 VAL A CA 1
ATOM 617 C C . VAL A 1 86 ? 4.833 4.917 4.314 1.00 98.06 86 VAL A C 1
ATOM 619 O O . VAL A 1 86 ? 5.219 4.898 3.137 1.00 98.06 86 VAL A O 1
ATOM 622 N N . PRO A 1 87 ? 5.620 4.469 5.308 1.00 96.75 87 PRO A N 1
ATOM 623 C CA . PRO A 1 87 ? 6.964 3.976 5.060 1.00 96.75 87 PRO A CA 1
ATOM 624 C C . PRO A 1 87 ? 6.918 2.641 4.311 1.00 96.75 87 PRO A C 1
ATOM 626 O O . PRO A 1 87 ? 6.316 1.669 4.754 1.00 96.75 87 PRO A O 1
ATOM 629 N N . VAL A 1 88 ? 7.605 2.593 3.170 1.00 94.00 88 VAL A N 1
ATOM 630 C CA . VAL A 1 88 ? 7.857 1.351 2.418 1.00 94.00 88 VAL A CA 1
ATOM 631 C C . VAL A 1 88 ? 9.268 0.828 2.697 1.00 94.00 88 VAL A C 1
ATOM 633 O O . VAL A 1 88 ? 9.516 -0.372 2.596 1.00 94.00 88 VAL A O 1
ATOM 636 N N . ASN A 1 89 ? 10.211 1.720 3.031 1.00 90.88 89 ASN A N 1
ATOM 637 C CA . ASN A 1 89 ? 11.640 1.423 3.186 1.00 90.88 89 ASN A CA 1
ATOM 638 C C . ASN A 1 89 ? 12.164 0.529 2.056 1.00 90.88 89 ASN A C 1
ATOM 640 O O . ASN A 1 89 ? 12.732 -0.539 2.278 1.00 90.88 89 ASN A O 1
ATOM 644 N N . ALA A 1 90 ? 11.889 0.936 0.818 1.00 83.94 90 ALA A N 1
ATOM 645 C CA . ALA A 1 90 ? 12.199 0.122 -0.346 1.00 83.94 90 ALA A CA 1
ATOM 646 C C . ALA A 1 90 ? 13.704 -0.167 -0.477 1.00 83.94 90 ALA A C 1
ATOM 648 O O . ALA A 1 90 ? 14.071 -1.222 -0.978 1.00 83.94 90 ALA A O 1
ATOM 649 N N . GLY A 1 91 ? 14.570 0.737 -0.009 1.00 81.88 91 GLY A N 1
ATOM 650 C CA . GLY A 1 91 ? 15.961 0.797 -0.455 1.00 81.88 91 GLY A CA 1
ATOM 651 C C . GLY A 1 91 ? 16.059 1.427 -1.849 1.00 81.88 91 GLY A C 1
ATOM 652 O O . GLY A 1 91 ? 15.052 1.619 -2.539 1.00 81.88 91 GLY A O 1
ATOM 653 N N . GLU A 1 92 ? 17.266 1.803 -2.262 1.00 84.19 92 GLU A N 1
ATOM 654 C CA . GLU A 1 92 ? 17.487 2.358 -3.599 1.00 84.19 92 GLU A CA 1
ATOM 655 C C . GLU A 1 92 ? 17.391 1.258 -4.663 1.00 84.19 92 GLU A C 1
ATOM 657 O O . GLU A 1 92 ? 17.985 0.192 -4.517 1.00 84.19 92 GLU A O 1
ATOM 662 N N . ASN A 1 93 ? 16.659 1.527 -5.750 1.00 86.38 93 ASN A N 1
ATOM 663 C CA . ASN A 1 93 ? 16.524 0.633 -6.909 1.00 86.38 93 ASN A CA 1
ATOM 664 C C . ASN A 1 93 ? 16.031 -0.795 -6.587 1.00 86.38 93 ASN A C 1
ATOM 666 O O . ASN A 1 93 ? 16.295 -1.735 -7.338 1.00 86.38 93 ASN A O 1
ATOM 670 N N . ASN A 1 94 ? 15.298 -0.980 -5.489 1.00 90.38 94 ASN A N 1
ATOM 671 C CA . ASN A 1 94 ? 14.673 -2.248 -5.154 1.00 90.38 94 ASN A CA 1
ATOM 672 C C . ASN A 1 94 ? 13.427 -2.481 -6.014 1.00 90.38 94 ASN A C 1
ATOM 674 O O . ASN A 1 94 ? 12.333 -1.976 -5.748 1.00 90.38 94 ASN A O 1
ATOM 678 N N . LEU A 1 95 ? 13.615 -3.298 -7.045 1.00 93.88 95 LEU A N 1
ATOM 679 C CA . LEU A 1 95 ? 12.557 -3.748 -7.944 1.00 93.88 95 LEU A CA 1
ATOM 680 C C . LEU A 1 95 ? 11.899 -5.057 -7.484 1.00 93.88 95 LEU A C 1
ATOM 682 O O . LEU A 1 95 ? 11.085 -5.614 -8.216 1.00 93.88 95 LEU A O 1
ATOM 686 N N . SER A 1 96 ? 12.244 -5.558 -6.295 1.00 95.00 96 SER A N 1
ATOM 687 C CA . SER A 1 96 ? 11.602 -6.742 -5.724 1.00 95.00 96 SER A CA 1
ATOM 688 C C . SER A 1 96 ? 10.237 -6.385 -5.130 1.00 95.00 96 SER A C 1
ATOM 690 O O . SER A 1 96 ? 10.031 -5.243 -4.693 1.00 95.00 96 SER A O 1
ATOM 692 N N . PRO A 1 97 ? 9.310 -7.355 -5.060 1.00 96.81 97 PRO A N 1
ATOM 693 C CA . PRO A 1 97 ? 8.055 -7.151 -4.367 1.00 96.81 97 PRO A CA 1
ATOM 694 C C . PRO A 1 97 ? 8.261 -6.890 -2.873 1.00 96.81 97 PRO A C 1
ATOM 696 O O . PRO A 1 97 ? 9.111 -7.522 -2.243 1.00 96.81 97 PRO A O 1
ATOM 699 N N . LYS A 1 98 ? 7.451 -6.002 -2.293 1.00 97.56 98 LYS A N 1
ATOM 700 C CA . LYS A 1 98 ? 7.445 -5.740 -0.849 1.00 97.56 98 LYS A CA 1
ATOM 701 C C . LYS A 1 98 ? 6.023 -5.579 -0.330 1.00 97.56 98 LYS A C 1
ATOM 703 O O . LYS A 1 98 ? 5.204 -4.905 -0.953 1.00 97.56 98 LYS A O 1
ATOM 708 N N . ASN A 1 99 ? 5.750 -6.193 0.815 1.00 98.25 99 ASN A N 1
ATOM 709 C CA . ASN A 1 99 ? 4.497 -6.036 1.540 1.00 98.25 99 ASN A CA 1
ATOM 710 C C . ASN A 1 99 ? 4.611 -4.924 2.585 1.00 98.25 99 ASN A C 1
ATOM 712 O O . ASN A 1 99 ? 5.611 -4.820 3.289 1.00 98.25 99 ASN A O 1
ATOM 716 N N . VAL A 1 100 ? 3.562 -4.126 2.714 1.00 98.44 100 VAL A N 1
ATOM 717 C CA . VAL A 1 100 ? 3.360 -3.185 3.813 1.00 98.44 100 VAL A CA 1
ATOM 718 C C . VAL A 1 100 ? 2.188 -3.719 4.629 1.00 98.44 100 VAL A C 1
ATOM 720 O O . VAL A 1 100 ? 1.044 -3.692 4.167 1.00 98.44 100 VAL A O 1
ATOM 723 N N . ASN A 1 101 ? 2.478 -4.265 5.807 1.00 98.31 101 ASN A N 1
ATOM 724 C CA . ASN A 1 101 ? 1.478 -4.816 6.714 1.00 98.31 101 ASN A CA 1
ATOM 725 C C . ASN A 1 101 ? 0.959 -3.683 7.600 1.00 98.31 101 ASN A C 1
ATOM 727 O O . ASN A 1 101 ? 1.668 -3.203 8.482 1.00 98.31 101 ASN A O 1
ATOM 731 N N . LEU A 1 102 ? -0.265 -3.235 7.347 1.00 98.38 102 LEU A N 1
ATOM 732 C CA . LEU A 1 102 ? -0.894 -2.152 8.090 1.00 98.38 102 LEU A CA 1
ATOM 733 C C . LEU A 1 102 ? -1.625 -2.720 9.306 1.00 98.38 102 LEU A C 1
ATOM 735 O O . LEU A 1 102 ? -2.512 -3.560 9.153 1.00 98.38 102 LEU A O 1
ATOM 739 N N . ALA A 1 103 ? -1.295 -2.215 10.491 1.00 98.00 103 ALA A N 1
ATOM 740 C CA . ALA A 1 103 ? -2.117 -2.309 11.690 1.00 98.00 103 ALA A CA 1
ATOM 741 C C . ALA A 1 103 ? -2.817 -0.961 11.890 1.00 98.00 103 ALA A C 1
ATOM 743 O O . ALA A 1 103 ? -2.156 0.070 12.023 1.00 98.00 103 ALA A O 1
ATOM 744 N N . ILE A 1 104 ? -4.148 -0.960 11.849 1.00 97.44 104 ILE A N 1
ATOM 745 C CA . ILE A 1 104 ? -4.964 0.254 11.776 1.00 97.44 104 ILE A CA 1
ATOM 746 C C . ILE A 1 104 ? -5.801 0.366 13.048 1.00 97.44 104 ILE A C 1
ATOM 748 O O . ILE A 1 104 ? -6.596 -0.519 13.363 1.00 97.44 104 ILE A O 1
ATOM 752 N N . GLN A 1 105 ? -5.645 1.482 13.750 1.00 96.56 105 GLN A N 1
ATOM 753 C CA . GLN A 1 105 ? -6.514 1.907 14.835 1.00 96.56 105 GLN A CA 1
ATOM 754 C C . GLN A 1 105 ? -7.182 3.221 14.432 1.00 96.56 105 GLN A C 1
ATOM 756 O O . GLN A 1 105 ? -6.520 4.246 14.251 1.00 96.56 105 GLN A O 1
ATOM 761 N N . TYR A 1 106 ? -8.501 3.177 14.270 1.00 93.81 106 TYR A N 1
ATOM 762 C CA . TYR A 1 106 ? -9.306 4.355 13.973 1.00 93.81 106 TYR A CA 1
ATOM 763 C C . TYR A 1 106 ? -9.497 5.221 15.218 1.00 93.81 106 TYR A C 1
ATOM 765 O O . TYR A 1 106 ? -9.462 4.714 16.341 1.00 93.81 106 TYR A O 1
ATOM 773 N N . ALA A 1 107 ? -9.647 6.528 15.004 1.00 91.06 107 ALA A N 1
ATOM 774 C CA . ALA A 1 107 ? -10.046 7.446 16.063 1.00 91.06 107 ALA A CA 1
ATOM 775 C C . ALA A 1 107 ? -11.472 7.107 16.539 1.00 91.06 107 ALA A C 1
ATOM 777 O O . ALA A 1 107 ? -12.311 6.736 15.716 1.00 91.06 107 ALA A O 1
ATOM 778 N N . GLU A 1 108 ? -11.721 7.221 17.848 1.00 78.50 108 GLU A N 1
ATOM 779 C CA . GLU A 1 108 ? -13.072 7.114 18.432 1.00 78.50 108 GLU A CA 1
ATOM 780 C C . GLU A 1 108 ? -14.007 8.252 17.992 1.00 78.50 108 GLU A C 1
ATOM 782 O O . GLU A 1 108 ? -13.517 9.385 17.757 1.00 78.50 108 GLU A O 1
#